Protein AF-A0A958YC29-F1 (afdb_monomer)

Foldseek 3Di:
DVVVVVVVVVVVVVVVVVVVVVVVPDDDDDFDDDPDFAAEEEAEEDAQLLPQQVQALVLVQLAPDDLVRYAYEYEYADHPDCNVVVQVVSVVVGPHHYDYHYFDPPDPCRVVSSVVVSVVVDPGPHYHYDYSNDRAHNCRSSSVRRVVVVDVDPDDDDDD

Sequence (160 aa):
MILISLVISIGYAFLILSLIVGFDRVKPFNPEEHEE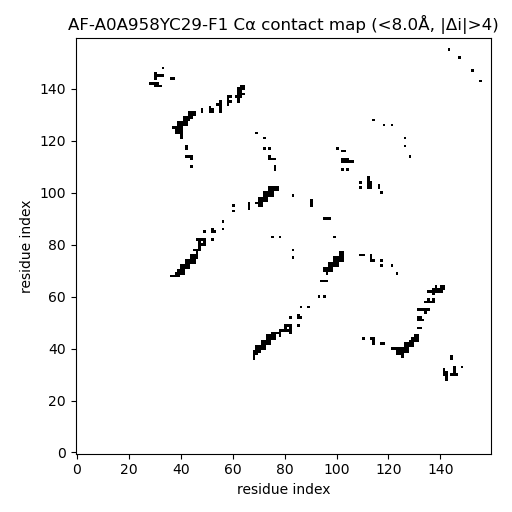PTRFTILIPFRNEAKNLPRLLKSLHSLNYSSAHFEVLLIDDDSEDNSVEIIEEFQKKSTLKLTILKNERRTQSPKKDAITHGVRHAKNNWILTTDADCIVPEKWLLCYNSFIQAHEANVICGAV

Secondary structure (DSSP, 8-state):
-HHHHHHHHHHHHHHHHHHHHHHHTPPPP-PPP-SSPPPEEEEEEESS-TTTHHHHHHHHHT-SS-GGGEEEEEEES---STHHHHHHHHHTT--S-EEEEE----SS-HHHHHHHHHHHH--SSEEEE--TT----TTHHHHHHHHHHHS--S------

Nearest PDB structures (foldseek):
  5tzi-assembly1_C  TM=8.956E-01  e=9.598E-09  Staphylococcus aureus
  5tzk-assembly1_C  TM=8.984E-01  e=1.663E-07  Staphylococcus aureus
  5tz8-assembly1_B  TM=8.490E-01  e=8.696E-08  Staphylococcus aureus
  6p61-assembly3_C  TM=8.888E-01  e=2.618E-07  Leptospira borgpetersenii serovar Hardjo-bovis str. JB197
  6yv9-assembly1_A  TM=7.562E-01  e=2.155E-07  Pyrobaculum calidifontis JCM 11548

Solvent-acc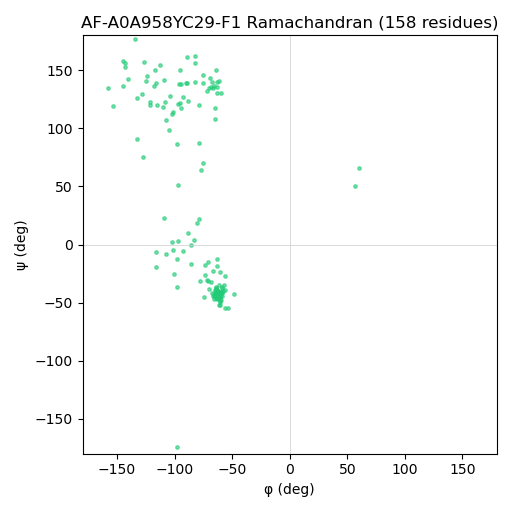essible surface area (backbone atoms only — not comparable to full-atom values): 9336 Å² total; per-residue (Å²): 110,68,67,60,53,50,53,53,51,53,53,50,52,51,50,53,50,50,49,52,59,50,57,77,63,60,76,84,84,79,61,58,90,65,96,79,75,67,46,35,21,37,36,28,46,38,60,62,38,55,85,33,39,65,56,24,57,50,24,64,70,54,33,64,57,67,54,91,39,40,38,36,41,37,23,36,61,79,53,87,56,62,35,64,58,53,53,54,58,47,46,78,78,44,84,57,50,72,43,83,39,78,44,61,78,80,62,100,44,58,66,60,29,20,49,55,53,43,60,75,69,46,90,39,91,42,72,45,78,54,61,43,80,45,72,57,58,41,55,49,66,36,42,52,39,30,51,52,75,76,38,99,66,93,77,85,82,77,93,128

Structure (mmCIF, N/CA/C/O backbone):
data_AF-A0A958YC29-F1
#
_entry.id   AF-A0A958YC29-F1
#
loop_
_atom_site.group_PDB
_atom_site.id
_atom_site.type_symbol
_atom_site.label_atom_id
_atom_site.label_alt_id
_atom_site.label_comp_id
_atom_site.label_asym_id
_atom_site.label_entity_id
_atom_site.label_seq_id
_atom_site.pdbx_PDB_ins_code
_atom_site.Cartn_x
_atom_site.Cartn_y
_atom_site.Cartn_z
_atom_site.occupancy
_atom_site.B_iso_or_equiv
_atom_site.auth_seq_id
_atom_site.auth_comp_id
_atom_site.auth_asym_id
_atom_site.auth_atom_id
_atom_site.pdbx_PDB_model_num
ATOM 1 N N . MET A 1 1 ? 43.558 -13.633 -12.330 1.00 81.12 1 MET A N 1
ATOM 2 C CA . MET A 1 1 ? 42.563 -13.081 -11.378 1.00 81.12 1 MET A CA 1
ATOM 3 C C . MET A 1 1 ? 42.091 -11.683 -11.780 1.00 81.12 1 MET A C 1
ATOM 5 O O . MET A 1 1 ? 40.891 -11.513 -11.929 1.00 81.12 1 MET A O 1
ATOM 9 N N . ILE A 1 2 ? 42.988 -10.720 -12.050 1.00 95.31 2 ILE A N 1
ATOM 10 C CA . ILE A 1 2 ? 42.612 -9.345 -12.459 1.00 95.31 2 ILE A CA 1
ATOM 11 C C . ILE A 1 2 ? 41.790 -9.313 -13.760 1.00 95.31 2 ILE A C 1
ATOM 13 O O . ILE A 1 2 ? 40.726 -8.707 -13.787 1.00 95.31 2 ILE A O 1
ATOM 17 N N . LEU A 1 3 ? 42.225 -10.020 -14.811 1.00 95.81 3 LEU A N 1
ATOM 18 C CA . LEU A 1 3 ? 41.512 -10.044 -16.098 1.00 95.81 3 LEU A CA 1
ATOM 19 C C . LEU A 1 3 ? 40.083 -10.600 -15.980 1.00 95.81 3 LEU A C 1
ATOM 21 O O . LEU A 1 3 ? 39.152 -10.031 -16.534 1.00 95.81 3 LEU A O 1
ATOM 25 N N . ILE A 1 4 ? 39.904 -11.682 -15.215 1.00 97.19 4 ILE A N 1
ATOM 26 C CA . ILE A 1 4 ? 38.586 -12.295 -14.983 1.00 97.19 4 ILE A CA 1
ATOM 27 C C . ILE A 1 4 ? 37.666 -11.309 -14.249 1.00 97.19 4 ILE A C 1
ATOM 29 O O . ILE A 1 4 ? 36.529 -11.109 -14.663 1.00 97.19 4 ILE A O 1
ATOM 33 N N . SER A 1 5 ? 38.177 -10.646 -13.206 1.00 95.69 5 SER A N 1
ATOM 34 C CA . SER A 1 5 ? 37.431 -9.617 -12.470 1.00 95.69 5 SER A CA 1
ATOM 35 C C . SER A 1 5 ? 37.022 -8.443 -13.370 1.00 95.69 5 SER A C 1
ATOM 37 O O . SER A 1 5 ? 35.885 -7.975 -13.306 1.00 95.69 5 SER A O 1
ATOM 39 N N . LEU A 1 6 ? 37.913 -8.010 -14.269 1.00 97.94 6 LEU A N 1
ATOM 40 C CA . LEU A 1 6 ? 37.642 -6.928 -15.214 1.00 97.94 6 LEU A CA 1
ATOM 41 C C . LEU A 1 6 ? 36.527 -7.302 -16.202 1.00 97.94 6 LEU A C 1
ATOM 43 O O . LEU A 1 6 ? 35.612 -6.513 -16.419 1.00 97.94 6 LEU A O 1
ATOM 47 N N . VAL A 1 7 ? 36.560 -8.520 -16.748 1.00 98.19 7 VAL A N 1
ATOM 48 C CA . VAL A 1 7 ? 35.521 -9.018 -17.665 1.00 98.19 7 VAL A CA 1
ATOM 49 C C . VAL A 1 7 ? 34.160 -9.091 -16.969 1.00 98.19 7 VAL A C 1
ATOM 51 O O . VAL A 1 7 ? 33.174 -8.604 -17.520 1.00 98.19 7 VAL A O 1
ATOM 54 N N . ILE A 1 8 ? 34.104 -9.630 -15.744 1.00 98.25 8 ILE A N 1
ATOM 55 C CA . ILE A 1 8 ? 32.865 -9.678 -14.949 1.00 98.25 8 ILE A CA 1
ATOM 56 C C . ILE A 1 8 ? 32.340 -8.261 -14.686 1.00 98.25 8 ILE A C 1
ATOM 58 O O . ILE A 1 8 ? 31.153 -8.002 -14.874 1.00 98.25 8 ILE A O 1
ATOM 62 N N . SER A 1 9 ? 33.218 -7.330 -14.308 1.00 98.06 9 SER A N 1
ATOM 63 C CA . SER A 1 9 ? 32.836 -5.945 -14.006 1.00 98.06 9 SER A CA 1
ATOM 64 C C . SER A 1 9 ? 32.287 -5.214 -15.234 1.00 98.06 9 SER A C 1
ATOM 66 O O . SER A 1 9 ? 31.276 -4.525 -15.132 1.00 98.06 9 SER A O 1
ATOM 68 N N . ILE A 1 10 ? 32.906 -5.395 -16.406 1.00 98.25 10 ILE A N 1
ATOM 69 C CA . ILE A 1 10 ? 32.427 -4.809 -17.668 1.00 98.25 10 ILE A CA 1
ATOM 70 C C . ILE A 1 10 ? 31.070 -5.403 -18.058 1.00 98.25 10 ILE A C 1
ATOM 72 O O . ILE A 1 10 ? 30.159 -4.658 -18.415 1.00 98.25 10 ILE A O 1
ATOM 76 N N . GLY A 1 11 ? 30.910 -6.726 -17.953 1.00 98.38 11 GLY A N 1
ATOM 77 C CA . GLY A 1 11 ? 29.636 -7.393 -18.227 1.00 98.38 11 GLY A CA 1
ATOM 78 C C . GLY A 1 11 ? 28.515 -6.905 -17.306 1.00 98.38 11 GLY A C 1
ATOM 79 O O . GLY A 1 11 ? 27.416 -6.611 -17.773 1.00 98.38 11 GLY A O 1
ATOM 80 N N . TYR A 1 12 ? 28.808 -6.740 -16.014 1.00 98.19 12 TYR A N 1
ATOM 81 C CA . TYR A 1 12 ? 27.863 -6.188 -15.047 1.00 98.19 12 TYR A CA 1
ATOM 82 C C . TYR A 1 12 ? 27.501 -4.732 -15.365 1.00 98.19 12 TYR A C 1
ATOM 84 O O . TYR A 1 12 ? 26.322 -4.392 -15.402 1.00 98.19 12 TYR A O 1
ATOM 92 N N . ALA A 1 13 ? 28.484 -3.882 -15.676 1.00 98.19 13 ALA A N 1
ATOM 93 C CA . ALA A 1 13 ? 28.230 -2.494 -16.062 1.00 98.19 13 ALA A CA 1
ATOM 94 C C . ALA A 1 13 ? 27.354 -2.396 -17.322 1.00 98.19 13 ALA A C 1
ATOM 96 O O . ALA A 1 13 ? 26.424 -1.591 -17.368 1.00 98.19 13 ALA A O 1
ATOM 97 N N . PHE A 1 14 ? 27.600 -3.253 -18.317 1.00 98.31 14 PHE A N 1
ATOM 98 C CA . PHE A 1 14 ? 26.777 -3.328 -19.522 1.00 98.31 14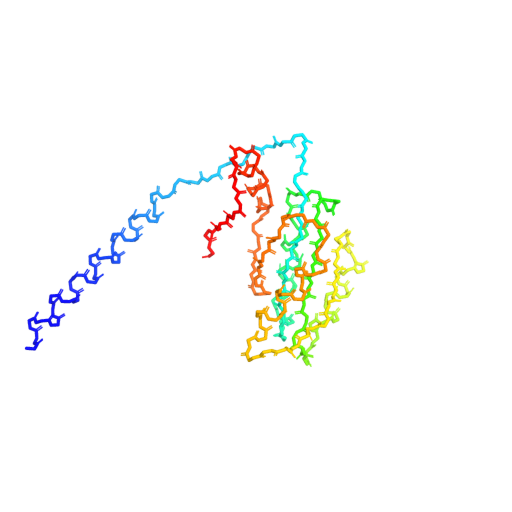 PHE A CA 1
ATOM 99 C C . PHE A 1 14 ? 25.338 -3.771 -19.219 1.00 98.31 14 PHE A C 1
ATOM 101 O O . PHE A 1 14 ? 24.394 -3.189 -19.758 1.00 98.31 14 PHE A O 1
ATOM 108 N N . LEU A 1 15 ? 25.151 -4.759 -18.336 1.00 98.00 15 LEU A N 1
ATOM 109 C CA . LEU A 1 15 ? 23.826 -5.191 -17.886 1.00 98.00 15 LEU A CA 1
ATOM 110 C C . LEU A 1 15 ? 23.077 -4.045 -17.195 1.00 98.00 15 LEU A C 1
ATOM 112 O O . LEU A 1 15 ? 21.939 -3.765 -17.558 1.00 98.00 15 LEU A O 1
ATOM 116 N N . ILE A 1 16 ? 23.719 -3.348 -16.253 1.00 97.69 16 ILE A N 1
ATOM 117 C CA . ILE A 1 16 ? 23.114 -2.208 -15.550 1.00 97.69 16 ILE A CA 1
ATOM 118 C C . ILE A 1 16 ? 22.741 -1.094 -16.532 1.00 97.69 16 ILE A C 1
ATOM 120 O O . ILE A 1 16 ? 21.620 -0.596 -16.480 1.00 97.69 16 ILE A O 1
ATOM 124 N N . LEU A 1 17 ? 23.621 -0.750 -17.478 1.00 97.50 17 LEU A N 1
ATOM 125 C CA . LEU A 1 17 ? 23.315 0.251 -18.503 1.00 97.50 17 LEU A CA 1
ATOM 126 C C . LEU A 1 17 ? 22.124 -0.174 -19.373 1.00 97.50 17 LEU A C 1
ATOM 128 O O . LEU A 1 17 ? 21.258 0.642 -19.679 1.00 97.50 17 LEU A O 1
ATOM 132 N N . SER A 1 18 ? 22.052 -1.455 -19.735 1.00 96.62 18 SER A N 1
ATOM 133 C CA . SER A 1 18 ? 20.936 -2.004 -20.510 1.00 96.62 18 SER A CA 1
ATOM 134 C C . SER A 1 18 ? 19.616 -1.932 -19.740 1.00 96.62 18 SER A C 1
ATOM 136 O O . SER A 1 18 ? 18.590 -1.602 -20.330 1.00 96.62 18 SER A O 1
ATOM 138 N N . LEU A 1 19 ? 19.636 -2.191 -18.427 1.00 95.50 19 LEU A N 1
ATOM 139 C CA . LEU A 1 19 ? 18.461 -2.071 -17.560 1.00 95.50 19 LEU A CA 1
ATOM 140 C C . LEU A 1 19 ? 18.006 -0.615 -17.408 1.00 95.50 19 LEU A C 1
ATOM 142 O O . LEU A 1 19 ? 16.810 -0.359 -17.508 1.00 95.50 19 LEU A O 1
ATOM 146 N N . ILE A 1 20 ? 18.935 0.334 -17.246 1.00 94.88 20 ILE A N 1
ATOM 147 C CA . ILE A 1 20 ? 18.624 1.774 -17.177 1.00 94.88 20 ILE A CA 1
ATOM 148 C C . ILE A 1 20 ? 17.962 2.235 -18.479 1.00 94.88 20 ILE A C 1
ATOM 150 O O . ILE A 1 20 ? 16.854 2.762 -18.462 1.00 94.88 20 ILE A O 1
ATOM 154 N N . VAL A 1 21 ? 18.589 1.948 -19.625 1.00 95.81 21 VAL A N 1
ATOM 155 C CA . VAL A 1 21 ? 18.035 2.304 -20.942 1.00 95.81 21 VAL A CA 1
ATOM 156 C C . VAL A 1 21 ? 16.692 1.609 -21.190 1.00 95.81 21 VAL A C 1
ATOM 158 O O . VAL A 1 21 ? 15.813 2.178 -21.834 1.00 95.81 21 VAL A O 1
ATOM 161 N N . GLY A 1 22 ? 16.525 0.377 -20.706 1.00 93.50 22 GLY A N 1
ATOM 162 C CA . GLY A 1 22 ? 15.260 -0.349 -20.773 1.00 93.50 22 GLY A CA 1
ATOM 163 C C . GLY A 1 22 ? 14.156 0.328 -19.962 1.00 93.50 22 GLY A C 1
ATOM 164 O O . GLY A 1 22 ? 13.053 0.498 -20.477 1.00 93.50 22 GLY A O 1
ATOM 165 N N . PHE A 1 23 ? 14.465 0.756 -18.737 1.00 90.50 23 PHE A N 1
ATOM 166 C CA . PHE A 1 23 ? 13.530 1.444 -17.849 1.00 90.50 23 PHE A CA 1
ATOM 167 C C . PHE A 1 23 ? 13.088 2.795 -18.423 1.00 90.50 23 PHE A C 1
ATOM 169 O O . PHE A 1 23 ? 11.891 3.061 -18.504 1.00 90.50 23 PHE A O 1
ATOM 176 N N . ASP A 1 24 ? 14.025 3.588 -18.947 1.00 90.19 24 ASP A N 1
ATOM 177 C CA . ASP A 1 24 ? 13.735 4.893 -19.564 1.00 90.19 24 ASP A CA 1
ATOM 178 C C . ASP A 1 24 ? 12.848 4.791 -20.819 1.00 90.19 24 ASP A C 1
ATOM 180 O O . ASP A 1 24 ? 12.243 5.770 -21.256 1.00 90.19 24 ASP A O 1
ATOM 184 N N . ARG A 1 25 ? 12.763 3.602 -21.427 1.00 92.38 25 ARG A N 1
ATOM 185 C CA . ARG A 1 25 ? 11.924 3.331 -22.604 1.00 92.38 25 ARG A CA 1
ATOM 186 C C . ARG A 1 25 ? 10.531 2.812 -22.259 1.00 92.38 25 ARG A C 1
ATOM 188 O O . ARG A 1 25 ? 9.722 2.641 -23.177 1.00 92.38 25 ARG A O 1
ATOM 195 N N . VAL A 1 26 ? 10.235 2.542 -20.986 1.00 89.06 26 VAL A N 1
ATOM 196 C CA . VAL A 1 26 ? 8.900 2.108 -20.563 1.00 89.06 26 VAL A CA 1
ATOM 197 C C . VAL A 1 26 ? 7.923 3.252 -20.812 1.00 89.06 26 VAL A C 1
ATOM 199 O O . VAL A 1 26 ? 8.048 4.343 -20.261 1.00 89.06 26 VAL A O 1
ATOM 202 N N . LYS A 1 27 ? 6.944 3.011 -21.686 1.00 87.12 27 LYS A N 1
ATOM 203 C CA . LYS A 1 27 ? 5.932 4.017 -22.003 1.00 87.12 27 LYS A CA 1
ATOM 204 C C . LYS A 1 27 ? 5.011 4.207 -20.795 1.00 87.12 27 LYS A C 1
ATOM 206 O O . LYS A 1 27 ? 4.556 3.206 -20.239 1.00 87.12 27 LYS A O 1
ATOM 211 N N . PRO A 1 28 ? 4.694 5.456 -20.413 1.00 84.94 28 PRO A N 1
ATOM 212 C CA . PRO A 1 28 ? 3.713 5.699 -19.371 1.00 84.94 28 PRO A CA 1
ATOM 213 C C . PRO A 1 28 ? 2.349 5.170 -19.815 1.00 84.94 28 PRO A C 1
ATOM 215 O O . PRO A 1 28 ? 1.956 5.313 -20.976 1.00 84.94 28 PRO A O 1
ATOM 218 N N . PHE A 1 29 ? 1.630 4.563 -18.878 1.00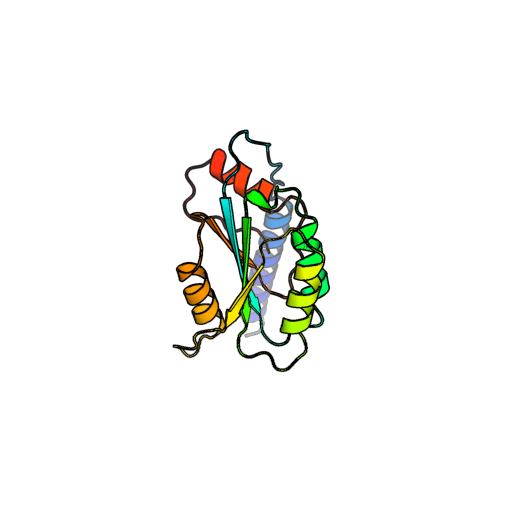 87.56 29 PHE A N 1
ATOM 219 C CA . PHE A 1 29 ? 0.250 4.153 -19.082 1.00 87.56 29 PHE A CA 1
ATOM 220 C C . PHE A 1 29 ? -0.679 5.307 -18.698 1.00 87.56 29 PHE A C 1
ATOM 222 O O . PHE A 1 29 ? -0.615 5.808 -17.574 1.00 87.56 29 PHE A O 1
ATOM 229 N N . ASN A 1 30 ? -1.533 5.726 -19.630 1.00 87.69 30 ASN A N 1
ATOM 230 C CA . ASN A 1 30 ? -2.559 6.730 -19.377 1.00 87.69 30 ASN A CA 1
ATOM 231 C C . ASN A 1 30 ? -3.895 6.012 -19.193 1.00 87.69 30 ASN A C 1
ATOM 233 O O . ASN A 1 30 ? -4.364 5.406 -20.154 1.00 87.69 30 ASN A O 1
ATOM 237 N N . PRO A 1 31 ? -4.492 6.050 -17.993 1.00 89.31 31 PRO A N 1
ATOM 238 C CA . PRO A 1 31 ? -5.738 5.347 -17.764 1.00 89.31 31 PRO A CA 1
ATOM 239 C C . PRO A 1 31 ? -6.922 6.064 -18.404 1.00 89.31 31 PRO A C 1
ATOM 241 O O . PRO A 1 31 ? -6.988 7.297 -18.407 1.00 89.31 31 PRO A O 1
ATOM 244 N N . GLU A 1 32 ? -7.877 5.268 -18.866 1.00 87.19 32 GLU A N 1
ATOM 245 C CA . GLU A 1 32 ? -9.199 5.715 -19.291 1.00 87.19 32 GLU A CA 1
ATOM 246 C C . GLU A 1 32 ? -10.208 5.559 -18.143 1.00 87.19 32 GLU A C 1
ATOM 248 O O . GLU A 1 32 ? -10.066 4.704 -17.262 1.00 87.19 32 GLU A O 1
ATOM 253 N N . GLU A 1 33 ? -11.223 6.420 -18.124 1.00 80.44 33 GLU A N 1
ATOM 254 C CA . GLU A 1 33 ? -12.350 6.281 -17.203 1.00 80.44 33 GLU A CA 1
ATOM 255 C C . GLU A 1 33 ? -13.354 5.270 -17.768 1.00 80.44 33 GLU A C 1
ATOM 257 O O . GLU A 1 33 ? -13.625 5.252 -18.966 1.00 80.44 33 GLU A O 1
ATOM 262 N N . HIS A 1 34 ? -13.909 4.428 -16.897 1.00 83.69 34 HIS A N 1
ATOM 263 C CA . HIS A 1 34 ? -14.875 3.393 -17.264 1.00 83.69 34 HIS A CA 1
ATOM 264 C C . HIS A 1 34 ? -16.164 3.573 -16.454 1.00 83.69 34 HIS A C 1
ATOM 266 O O . HIS A 1 34 ? -16.101 3.959 -15.286 1.00 83.69 34 HIS A O 1
ATOM 272 N N . GLU A 1 35 ? -17.317 3.272 -17.063 1.00 77.69 35 GLU A N 1
ATOM 273 C CA . GLU A 1 35 ? -18.640 3.444 -16.436 1.00 77.69 35 GLU A CA 1
ATOM 274 C C . GLU A 1 35 ? -18.840 2.543 -15.208 1.00 77.69 35 GLU A C 1
ATOM 276 O O . GLU A 1 35 ? -19.425 2.979 -14.216 1.00 77.69 35 GLU A O 1
ATOM 281 N N . GLU A 1 36 ? -18.315 1.313 -15.247 1.00 87.50 36 GLU A N 1
ATOM 282 C CA . GLU A 1 36 ? -18.362 0.373 -14.124 1.00 87.50 36 GLU A CA 1
ATOM 283 C C . GLU A 1 36 ? -16.994 0.270 -13.426 1.00 87.50 36 GLU A C 1
ATOM 285 O O . GLU A 1 36 ? -16.098 -0.441 -13.892 1.00 87.50 36 GLU A O 1
ATOM 290 N N . PRO A 1 37 ? -16.795 0.977 -12.299 1.00 91.25 37 PRO A N 1
ATOM 291 C CA . PRO A 1 37 ? -15.527 0.963 -11.587 1.00 91.25 37 PRO A CA 1
ATOM 292 C C . PRO A 1 37 ? -15.290 -0.372 -10.874 1.00 91.25 37 PRO A C 1
ATOM 294 O O . PRO A 1 37 ? -16.116 -0.865 -10.100 1.00 91.25 37 PRO A O 1
ATOM 297 N N . THR A 1 38 ? -14.089 -0.911 -11.057 1.00 95.44 38 THR A N 1
ATOM 298 C CA . THR A 1 38 ? -13.593 -2.084 -10.332 1.00 95.44 38 THR A CA 1
ATOM 299 C C . THR A 1 38 ? -13.536 -1.803 -8.830 1.00 95.44 38 THR A C 1
ATOM 301 O O . THR A 1 38 ? -13.150 -0.716 -8.393 1.00 95.44 38 THR A O 1
ATOM 304 N N . ARG A 1 39 ? -13.899 -2.787 -8.005 1.00 97.00 39 ARG A N 1
ATOM 305 C CA . ARG A 1 39 ? -13.806 -2.656 -6.547 1.00 97.00 39 ARG A CA 1
ATOM 306 C C . ARG A 1 39 ? -12.511 -3.255 -6.011 1.00 97.00 39 ARG A C 1
ATOM 308 O O . ARG A 1 39 ? -12.1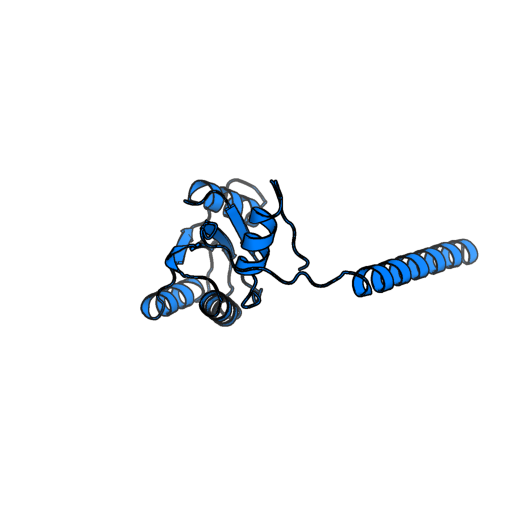40 -4.354 -6.419 1.00 97.00 39 ARG A O 1
ATOM 315 N N . PHE A 1 40 ? -11.875 -2.568 -5.063 1.00 98.00 40 PHE A N 1
ATOM 316 C CA . PHE A 1 40 ? -10.558 -2.938 -4.536 1.00 98.00 40 PHE A CA 1
ATOM 317 C C . PHE A 1 40 ? -10.545 -3.100 -3.014 1.00 98.00 40 PHE A C 1
ATOM 319 O O . PHE A 1 40 ? -11.119 -2.293 -2.284 1.00 98.00 40 PHE A O 1
ATOM 326 N N . THR A 1 41 ? -9.823 -4.099 -2.516 1.00 98.69 41 THR A N 1
ATOM 327 C CA . THR A 1 41 ? -9.407 -4.164 -1.110 1.00 98.69 41 THR A CA 1
ATOM 328 C C . THR A 1 41 ? -7.899 -3.939 -1.038 1.00 98.69 41 THR A C 1
ATOM 330 O O . THR A 1 41 ? -7.122 -4.707 -1.601 1.00 98.69 41 THR A O 1
ATOM 333 N N . ILE A 1 42 ? -7.481 -2.871 -0.361 1.00 98.56 42 ILE A N 1
ATOM 334 C CA . ILE A 1 42 ? -6.072 -2.498 -0.201 1.00 98.56 42 ILE A CA 1
ATOM 335 C C . ILE A 1 42 ? -5.579 -3.055 1.135 1.00 98.56 42 ILE A C 1
ATOM 337 O O . ILE A 1 42 ? -6.148 -2.738 2.176 1.00 98.56 42 ILE A O 1
ATOM 341 N N . LEU A 1 43 ? -4.538 -3.880 1.114 1.00 98.69 43 LEU A N 1
ATOM 342 C CA . LEU A 1 43 ? -3.921 -4.480 2.292 1.00 98.69 43 LEU A CA 1
ATOM 343 C C . LEU A 1 43 ? -2.609 -3.772 2.614 1.00 98.69 43 LEU A C 1
ATOM 345 O O . LEU A 1 43 ? -1.731 -3.664 1.755 1.00 98.69 43 LEU A O 1
ATOM 349 N N . ILE A 1 44 ? -2.475 -3.336 3.864 1.00 98.62 44 ILE A N 1
ATOM 350 C CA . ILE A 1 44 ? -1.317 -2.581 4.344 1.00 98.62 44 ILE A CA 1
ATOM 351 C C . ILE A 1 44 ? -0.851 -3.192 5.670 1.00 98.62 44 ILE A C 1
ATOM 353 O O . ILE A 1 44 ? -1.358 -2.826 6.731 1.00 98.62 44 ILE A O 1
ATOM 357 N N . PRO A 1 45 ? 0.080 -4.159 5.644 1.00 98.38 45 PRO A N 1
ATOM 358 C CA . PRO A 1 45 ? 0.774 -4.596 6.848 1.00 98.38 45 PRO A CA 1
ATOM 359 C C . PRO A 1 45 ? 1.605 -3.444 7.420 1.00 98.38 45 PRO A C 1
ATOM 361 O O . PRO A 1 45 ? 2.315 -2.776 6.667 1.00 98.38 45 PRO A O 1
ATOM 364 N N . PHE A 1 46 ? 1.563 -3.233 8.732 1.00 98.50 46 PHE A N 1
ATOM 365 C CA . PHE A 1 46 ? 2.363 -2.199 9.386 1.00 98.50 46 PHE A CA 1
ATOM 366 C C . PHE A 1 46 ? 2.871 -2.649 10.757 1.00 98.50 46 PHE A C 1
ATOM 368 O O . PHE A 1 46 ? 2.259 -3.488 11.418 1.00 98.50 46 PHE A O 1
ATOM 375 N N . ARG A 1 47 ? 4.011 -2.086 11.171 1.00 98.19 47 ARG A N 1
ATOM 376 C CA . ARG A 1 47 ? 4.540 -2.198 12.531 1.00 98.19 47 ARG A CA 1
ATOM 377 C C . ARG A 1 47 ? 5.405 -0.989 12.850 1.00 98.19 47 ARG A C 1
ATOM 379 O O . ARG A 1 47 ? 6.441 -0.819 12.219 1.00 98.19 47 ARG A O 1
ATOM 386 N N . ASN A 1 48 ? 5.036 -0.217 13.864 1.00 98.38 48 ASN A N 1
ATOM 387 C CA . ASN A 1 48 ? 5.791 0.966 14.291 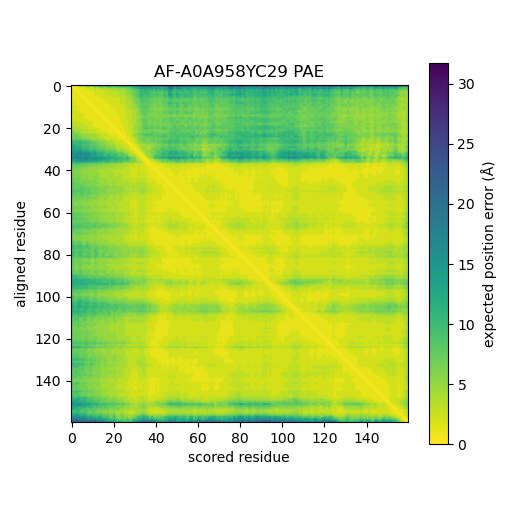1.00 98.38 48 ASN A CA 1
ATOM 388 C C . ASN A 1 48 ? 6.008 2.009 13.174 1.00 98.38 48 ASN A C 1
ATOM 390 O O . ASN A 1 48 ? 7.128 2.451 12.908 1.00 98.38 48 ASN A O 1
ATOM 394 N N . GLU A 1 49 ? 4.923 2.382 12.499 1.00 98.31 49 GLU A N 1
ATOM 395 C CA . GLU A 1 49 ? 4.915 3.237 11.309 1.00 98.31 49 GLU A CA 1
ATOM 396 C C . GLU A 1 49 ? 4.327 4.631 11.574 1.00 98.31 49 GLU A C 1
ATOM 398 O O . GLU A 1 49 ? 3.910 5.332 10.646 1.00 98.31 49 GLU A O 1
ATOM 403 N N . ALA A 1 50 ? 4.331 5.095 12.830 1.00 98.38 50 ALA A N 1
ATOM 404 C CA . ALA A 1 50 ? 3.716 6.365 13.225 1.00 98.38 50 ALA A CA 1
ATOM 405 C C . ALA A 1 50 ? 4.242 7.579 12.433 1.00 98.38 50 ALA A C 1
ATOM 407 O O . ALA A 1 50 ? 3.537 8.570 12.244 1.00 98.38 50 ALA A O 1
ATOM 408 N N . LYS A 1 51 ? 5.481 7.515 11.929 1.00 98.38 51 LYS A N 1
ATOM 409 C CA . LYS A 1 51 ? 6.078 8.586 11.111 1.00 98.38 51 LYS A CA 1
ATOM 410 C C . LYS A 1 51 ? 5.582 8.593 9.665 1.00 98.38 51 LYS A C 1
ATOM 412 O O . LYS A 1 51 ? 5.513 9.664 9.059 1.00 98.38 51 LYS A O 1
ATOM 417 N N . ASN A 1 52 ? 5.262 7.427 9.115 1.00 98.44 52 ASN A N 1
ATOM 418 C CA . ASN A 1 52 ? 4.945 7.260 7.701 1.00 98.44 52 ASN A CA 1
ATOM 419 C C . ASN A 1 52 ? 3.438 7.236 7.434 1.00 98.44 52 ASN A C 1
ATOM 421 O O . ASN A 1 52 ? 2.979 7.849 6.464 1.00 98.44 52 ASN A O 1
ATOM 425 N N . LEU A 1 53 ? 2.659 6.641 8.344 1.00 98.44 53 LEU A N 1
ATOM 426 C CA . LEU A 1 53 ? 1.203 6.528 8.246 1.00 98.44 53 LEU A CA 1
ATOM 427 C C . LEU A 1 53 ? 0.497 7.850 7.904 1.00 98.44 53 LEU A C 1
ATOM 429 O O . LEU A 1 53 ? -0.354 7.829 7.016 1.00 98.44 53 LEU A O 1
ATOM 433 N N . PRO A 1 54 ? 0.847 9.023 8.477 1.00 98.38 54 PRO A N 1
ATOM 434 C CA . PRO A 1 54 ? 0.195 10.277 8.096 1.00 98.38 54 PRO A CA 1
ATOM 435 C C . PRO A 1 54 ? 0.323 10.613 6.602 1.00 98.38 54 PRO A C 1
ATOM 437 O O . PRO A 1 54 ? -0.612 11.150 6.005 1.00 98.38 54 PRO A O 1
ATOM 440 N N . ARG A 1 55 ? 1.468 10.298 5.979 1.00 98.44 55 ARG A N 1
ATOM 441 C CA . ARG A 1 55 ? 1.704 10.549 4.548 1.00 98.44 55 ARG A CA 1
ATOM 442 C C . ARG A 1 55 ? 0.946 9.547 3.688 1.00 98.44 55 ARG A C 1
ATOM 444 O O . ARG A 1 55 ? 0.275 9.961 2.743 1.00 98.44 55 ARG A O 1
ATOM 451 N N . LEU A 1 56 ? 0.998 8.268 4.054 1.00 98.56 56 LEU A N 1
ATOM 452 C CA . LEU A 1 56 ? 0.273 7.211 3.358 1.00 98.56 56 LEU A CA 1
ATOM 453 C C . LEU A 1 56 ? -1.241 7.446 3.407 1.00 98.56 56 LEU A C 1
ATOM 455 O O . LEU A 1 56 ? -1.880 7.510 2.360 1.00 98.56 56 LEU A O 1
ATOM 459 N N . LEU A 1 57 ? -1.811 7.665 4.595 1.00 98.50 57 LEU A N 1
ATOM 460 C CA . LEU A 1 57 ? -3.245 7.915 4.786 1.00 98.50 57 LEU A CA 1
ATOM 461 C C . LEU A 1 57 ? -3.718 9.143 4.003 1.00 98.50 57 LEU A C 1
ATOM 463 O O . LEU A 1 57 ? -4.770 9.102 3.361 1.00 98.50 57 LEU A O 1
ATOM 467 N N . LYS A 1 58 ? -2.915 10.216 3.984 1.00 98.00 58 LYS A N 1
ATOM 468 C CA . LYS A 1 58 ? -3.191 11.387 3.145 1.00 98.00 58 LYS A CA 1
ATOM 469 C C . LYS A 1 58 ? -3.208 11.017 1.660 1.00 98.00 58 LYS A C 1
ATOM 471 O O . LYS A 1 58 ? -4.143 11.403 0.970 1.00 98.00 58 LYS A O 1
ATOM 476 N N . SER A 1 59 ? -2.227 10.253 1.179 1.00 98.19 59 SER A N 1
ATOM 477 C CA . SER A 1 59 ? -2.170 9.835 -0.230 1.00 98.19 59 SER A CA 1
ATOM 478 C C . SER A 1 59 ? -3.339 8.931 -0.637 1.00 98.19 59 SER A C 1
ATOM 480 O O . SER A 1 59 ? -3.916 9.133 -1.700 1.00 98.19 59 SER A O 1
ATOM 482 N N . LEU A 1 60 ? -3.774 8.023 0.245 1.00 98.06 60 LEU A N 1
ATOM 483 C CA . LEU A 1 60 ? -4.958 7.183 0.037 1.00 98.06 60 LEU A CA 1
ATOM 484 C C . LEU A 1 60 ? -6.244 8.015 -0.041 1.00 98.06 60 LEU A C 1
ATOM 486 O O . LEU A 1 60 ? -7.140 7.707 -0.821 1.00 98.06 60 LEU A O 1
ATOM 490 N N . HIS A 1 61 ? -6.351 9.076 0.759 1.00 97.31 61 HIS A N 1
ATOM 491 C CA . HIS A 1 61 ? -7.503 9.979 0.721 1.00 97.31 61 HIS A CA 1
ATOM 492 C C . HIS A 1 61 ? -7.508 10.887 -0.510 1.00 97.31 61 HIS A C 1
ATOM 494 O O . HIS A 1 61 ? -8.574 11.285 -0.968 1.00 97.31 61 HIS A O 1
ATOM 500 N N . SER A 1 62 ? -6.332 11.172 -1.066 1.00 97.00 62 SER A N 1
ATOM 501 C CA . SER A 1 62 ? -6.152 11.930 -2.306 1.00 97.00 62 SER A CA 1
ATOM 502 C C . SER A 1 62 ? -6.306 11.091 -3.580 1.00 97.00 62 SER A C 1
ATOM 504 O O . SER A 1 62 ? -6.102 11.617 -4.671 1.00 97.00 62 SER A 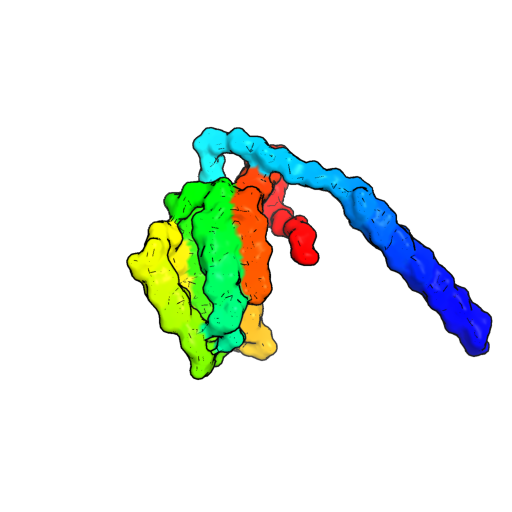O 1
ATOM 506 N N . LEU A 1 63 ? -6.654 9.804 -3.481 1.00 96.69 63 LEU A N 1
ATOM 507 C CA . LEU A 1 63 ? -6.901 8.980 -4.661 1.00 96.69 63 LEU A CA 1
ATOM 508 C C . LEU A 1 63 ? -8.045 9.563 -5.498 1.00 96.69 63 LEU A C 1
ATOM 510 O O . LEU A 1 63 ? -9.142 9.808 -4.997 1.00 96.69 63 LEU A O 1
ATOM 514 N N . ASN A 1 64 ? -7.808 9.705 -6.802 1.00 95.19 64 ASN A N 1
ATOM 515 C CA . ASN A 1 64 ? -8.836 10.010 -7.790 1.00 95.19 64 ASN A CA 1
ATOM 516 C C . ASN A 1 64 ? -9.649 8.742 -8.095 1.00 95.19 64 ASN A C 1
ATOM 518 O O . ASN A 1 64 ? -9.575 8.155 -9.176 1.00 95.19 64 ASN A O 1
ATOM 522 N N . TYR A 1 65 ? -10.346 8.260 -7.071 1.00 95.81 65 TYR A N 1
ATOM 523 C CA . TYR A 1 65 ? -11.196 7.085 -7.114 1.00 95.81 65 TYR A CA 1
ATOM 524 C C . TYR A 1 65 ? -12.217 7.171 -5.981 1.00 95.81 65 TYR A C 1
ATOM 526 O O . TYR A 1 65 ? -11.869 7.492 -4.846 1.00 95.81 65 TYR A O 1
ATOM 534 N N . SER A 1 66 ? -13.489 6.888 -6.263 1.00 94.75 66 SER A N 1
ATOM 535 C CA . SER A 1 66 ? -14.532 7.011 -5.238 1.00 94.75 66 SER A CA 1
ATOM 536 C C . SER A 1 66 ? -14.292 6.041 -4.076 1.00 94.75 66 SER A C 1
ATOM 538 O O . SER A 1 66 ? -14.139 4.833 -4.275 1.00 94.75 66 SER A O 1
ATOM 540 N N . SER A 1 67 ? -14.341 6.559 -2.845 1.00 94.81 67 SER A N 1
ATOM 541 C CA . SER A 1 67 ? -14.185 5.782 -1.606 1.00 94.81 67 SER A CA 1
ATOM 542 C C . SER A 1 67 ? -15.278 4.727 -1.395 1.00 94.81 67 SER A C 1
ATOM 544 O O . SER A 1 67 ? -15.138 3.837 -0.559 1.00 94.81 67 SER A O 1
ATOM 546 N N . ALA A 1 68 ? -16.363 4.768 -2.176 1.00 95.00 68 ALA A N 1
ATOM 547 C CA . ALA A 1 68 ? -17.375 3.715 -2.197 1.00 95.00 68 ALA A CA 1
ATOM 548 C C . ALA A 1 68 ? -16.912 2.435 -2.923 1.00 95.00 68 ALA A C 1
ATOM 550 O O . ALA A 1 68 ? -17.517 1.373 -2.725 1.00 95.00 68 ALA A O 1
ATOM 551 N N . HIS A 1 69 ? -15.860 2.527 -3.744 1.00 96.38 69 HIS A N 1
ATOM 552 C CA . HIS A 1 69 ? -15.333 1.435 -4.567 1.00 96.38 69 HIS A CA 1
ATOM 553 C C . HIS A 1 69 ? -14.070 0.791 -3.996 1.00 96.38 69 HIS A C 1
ATOM 555 O O . HIS A 1 69 ? -13.550 -0.143 -4.598 1.00 96.38 69 HIS A O 1
ATOM 561 N N . PHE A 1 70 ? -13.586 1.221 -2.833 1.00 97.75 70 PHE A N 1
ATOM 562 C CA . PHE A 1 70 ? -12.500 0.512 -2.172 1.00 97.75 70 PHE A CA 1
ATOM 563 C C . PHE A 1 70 ? -12.617 0.520 -0.652 1.00 97.75 70 PHE A C 1
ATOM 565 O O . PHE A 1 70 ? -13.293 1.354 -0.051 1.00 97.75 70 PHE A O 1
ATOM 572 N N . GLU A 1 71 ? -11.955 -0.446 -0.032 1.00 98.12 71 GLU A N 1
ATOM 573 C CA . GLU A 1 71 ? -11.709 -0.481 1.406 1.00 98.12 71 GLU A CA 1
ATOM 574 C C . GLU A 1 71 ? -10.213 -0.656 1.667 1.00 98.12 71 GLU A C 1
ATOM 576 O O . GLU A 1 71 ? -9.477 -1.161 0.815 1.00 98.12 71 GLU A O 1
ATOM 581 N N . VAL A 1 72 ? -9.770 -0.247 2.853 1.00 98.62 72 VAL A N 1
ATOM 582 C CA . VAL A 1 72 ? -8.378 -0.379 3.282 1.00 98.62 72 VAL A CA 1
ATOM 583 C C . VAL A 1 72 ? -8.338 -1.200 4.560 1.00 98.62 72 VAL A C 1
ATOM 585 O O . VAL A 1 72 ? -8.928 -0.819 5.574 1.00 98.62 72 VAL A O 1
ATOM 588 N N . LEU A 1 73 ? -7.631 -2.322 4.510 1.00 98.81 73 LEU A N 1
ATOM 589 C CA . LEU A 1 73 ? -7.336 -3.159 5.662 1.00 98.81 73 LEU A CA 1
ATOM 590 C C . LEU A 1 73 ? -5.890 -2.891 6.080 1.00 98.81 73 LEU A C 1
ATOM 592 O O . LEU A 1 73 ? -4.954 -3.224 5.351 1.00 98.81 73 LEU A O 1
ATOM 596 N N . LEU A 1 74 ? -5.714 -2.280 7.248 1.00 98.75 74 LEU A N 1
ATOM 597 C CA . LEU A 1 74 ? -4.409 -2.073 7.865 1.00 98.75 74 LEU A CA 1
ATOM 598 C C . LEU A 1 74 ? -4.183 -3.193 8.879 1.00 98.75 74 LEU A C 1
ATOM 600 O O . LEU A 1 74 ? -4.990 -3.369 9.788 1.00 98.75 74 LEU A O 1
ATOM 604 N N . ILE A 1 75 ? -3.123 -3.980 8.706 1.00 98.75 75 ILE A N 1
ATOM 605 C CA . ILE A 1 75 ? -2.858 -5.157 9.537 1.00 98.75 75 ILE A CA 1
ATOM 606 C C . ILE A 1 75 ? -1.678 -4.863 10.463 1.00 98.75 75 ILE A C 1
ATOM 608 O O . ILE A 1 75 ? -0.536 -4.818 10.007 1.00 98.75 75 ILE A O 1
ATOM 612 N N . ASP A 1 76 ? -1.975 -4.668 11.746 1.00 98.50 76 ASP A N 1
ATOM 613 C CA . ASP A 1 76 ? -1.010 -4.333 12.791 1.00 98.50 76 ASP A CA 1
ATOM 614 C C . ASP A 1 76 ? -0.238 -5.570 13.259 1.00 98.50 76 ASP A C 1
ATOM 616 O O . ASP A 1 76 ? -0.824 -6.525 13.778 1.00 98.50 76 ASP A O 1
ATOM 620 N N . ASP A 1 77 ? 1.082 -5.552 13.110 1.00 97.50 77 ASP A N 1
ATOM 621 C CA . ASP A 1 77 ? 1.979 -6.636 13.508 1.00 97.50 77 ASP A CA 1
ATOM 622 C C . ASP A 1 77 ? 2.624 -6.412 14.891 1.00 97.50 77 ASP A C 1
ATOM 624 O O . ASP A 1 77 ? 3.840 -6.549 15.057 1.00 97.50 77 ASP A O 1
ATOM 628 N N . ASP A 1 78 ? 1.792 -6.112 15.891 1.00 96.25 78 ASP A N 1
ATOM 629 C CA . ASP A 1 78 ? 2.183 -5.738 17.259 1.00 96.25 78 ASP A CA 1
ATOM 630 C C . ASP A 1 78 ? 3.043 -4.457 17.278 1.00 96.25 78 ASP A C 1
ATOM 632 O O . ASP A 1 78 ? 4.241 -4.485 17.602 1.00 96.25 78 ASP A O 1
ATOM 636 N N . SER A 1 79 ? 2.434 -3.333 16.884 1.00 97.69 79 SER A N 1
ATOM 637 C CA . SER A 1 79 ? 3.012 -2.001 17.084 1.00 97.69 79 SER A CA 1
ATOM 638 C C . SER A 1 79 ? 3.031 -1.622 18.569 1.00 97.69 79 SER A C 1
ATOM 640 O O . SER A 1 79 ? 2.124 -1.945 19.332 1.00 97.69 79 SER A O 1
ATOM 642 N N . GLU A 1 80 ? 4.086 -0.922 18.970 1.00 98.12 80 GLU A N 1
ATOM 643 C CA . GLU A 1 80 ? 4.313 -0.399 20.324 1.00 98.12 80 GLU A CA 1
ATOM 644 C C . GLU A 1 80 ? 4.340 1.141 20.345 1.00 98.12 80 GLU A C 1
ATOM 646 O O . GLU A 1 80 ? 4.440 1.750 21.409 1.00 98.12 80 GLU A O 1
ATOM 651 N N . ASP A 1 81 ? 4.289 1.772 19.169 1.00 98.25 81 ASP A N 1
ATOM 652 C CA . ASP A 1 81 ? 4.173 3.218 19.004 1.00 98.25 81 ASP A CA 1
ATOM 653 C C . ASP A 1 81 ? 2.719 3.647 18.740 1.00 98.25 81 ASP A C 1
ATOM 655 O O . ASP A 1 81 ? 1.797 2.835 18.733 1.00 98.25 81 ASP A O 1
ATOM 659 N N . ASN A 1 82 ? 2.524 4.937 18.457 1.00 98.12 82 ASN A N 1
ATOM 660 C CA . ASN A 1 82 ? 1.194 5.520 18.276 1.00 98.12 82 ASN A CA 1
ATOM 661 C C . ASN A 1 82 ? 0.568 5.247 16.885 1.00 98.12 82 ASN A C 1
ATOM 663 O O . ASN A 1 82 ? -0.246 6.040 16.398 1.00 98.12 82 ASN A O 1
ATOM 667 N N . SER A 1 83 ? 1.005 4.206 16.167 1.00 98.50 83 SER A N 1
ATOM 668 C CA . SER A 1 83 ? 0.535 3.913 14.805 1.00 98.50 83 SER A CA 1
ATOM 669 C C . SER A 1 83 ? -0.974 3.697 14.742 1.00 98.50 83 SER A C 1
ATOM 671 O O . SER A 1 83 ? -1.638 4.221 13.845 1.00 98.50 83 SER A O 1
ATOM 673 N N . VAL A 1 84 ? -1.519 2.939 15.695 1.00 98.44 84 VAL A N 1
ATOM 674 C CA . VAL A 1 84 ? -2.947 2.596 15.743 1.00 98.44 84 VAL A CA 1
ATOM 675 C C . VAL A 1 84 ? -3.779 3.851 15.995 1.00 98.44 84 VAL A C 1
ATOM 677 O O . VAL A 1 84 ? -4.717 4.130 15.248 1.00 98.44 84 VAL A O 1
ATOM 680 N N . GLU A 1 85 ? -3.380 4.670 16.966 1.00 98.50 85 GLU A N 1
ATOM 681 C CA . GLU A 1 85 ? -4.040 5.923 17.327 1.00 98.50 85 GLU A CA 1
ATOM 682 C C . GLU A 1 85 ? -4.086 6.891 16.141 1.00 98.50 85 GLU A C 1
ATOM 684 O O . GLU A 1 85 ? -5.120 7.506 15.882 1.00 98.50 85 GLU A O 1
ATOM 689 N N . ILE A 1 86 ? -2.999 6.993 15.367 1.00 98.50 86 ILE A N 1
ATOM 690 C CA . ILE A 1 86 ? -2.945 7.832 14.160 1.00 98.50 86 ILE A CA 1
ATOM 691 C C . ILE A 1 86 ? -3.993 7.391 13.129 1.00 98.50 86 ILE A C 1
ATOM 693 O O . ILE A 1 86 ? -4.664 8.240 12.532 1.00 98.50 86 ILE A O 1
ATOM 697 N N . ILE A 1 87 ? -4.150 6.082 12.912 1.00 98.44 87 ILE A N 1
ATOM 698 C CA . ILE A 1 87 ? -5.132 5.541 11.962 1.00 98.44 87 ILE A CA 1
ATOM 699 C C . ILE A 1 87 ? -6.557 5.822 12.457 1.00 98.44 87 ILE A C 1
ATOM 701 O O . ILE A 1 87 ? -7.398 6.285 11.681 1.00 98.44 87 ILE A O 1
ATOM 705 N N . GLU A 1 88 ? -6.828 5.604 13.744 1.00 98.00 88 GLU A N 1
ATOM 706 C CA . GLU A 1 88 ? -8.137 5.864 14.353 1.00 98.00 88 GLU A CA 1
ATOM 707 C C . GLU A 1 88 ? -8.513 7.354 14.321 1.00 98.00 88 GLU A C 1
ATOM 709 O O . GLU A 1 88 ? -9.649 7.718 14.003 1.00 98.00 88 GLU A O 1
ATOM 714 N N . GLU A 1 89 ? -7.571 8.248 14.626 1.00 98.00 89 GLU A N 1
ATOM 715 C CA . GLU A 1 89 ? -7.780 9.696 14.543 1.00 98.00 89 GLU A CA 1
ATOM 716 C C . GLU A 1 89 ? -8.055 10.162 13.116 1.00 98.00 89 GLU A C 1
ATOM 718 O O . GLU A 1 89 ? -8.897 11.041 12.896 1.00 98.00 89 GLU A O 1
ATOM 723 N N . PHE A 1 90 ? -7.358 9.580 12.144 1.00 97.94 90 PHE A N 1
ATOM 724 C CA . PHE A 1 90 ? -7.587 9.861 10.738 1.00 97.94 90 PHE A CA 1
ATOM 725 C C . PHE A 1 90 ? -8.973 9.382 10.292 1.00 97.94 90 PHE A C 1
ATOM 727 O O . PHE A 1 90 ? -9.690 10.122 9.615 1.00 97.94 90 PHE A O 1
ATOM 734 N N . GLN A 1 91 ? -9.390 8.186 10.717 1.00 96.25 91 GLN A N 1
ATOM 735 C CA . GLN A 1 91 ? -10.700 7.623 10.390 1.00 96.25 91 GLN A CA 1
ATOM 736 C C . GLN A 1 91 ? -11.853 8.516 10.866 1.00 96.25 91 GLN A C 1
ATOM 738 O O . GLN A 1 91 ? -12.822 8.695 10.136 1.00 96.25 91 GLN A O 1
ATOM 743 N N . LYS A 1 92 ? -11.733 9.158 12.036 1.00 96.38 92 LYS A N 1
ATOM 744 C CA . LYS A 1 92 ? -12.745 10.107 12.548 1.00 96.38 92 LYS A CA 1
ATOM 745 C C . LYS A 1 92 ? -12.964 11.322 11.636 1.00 96.38 92 LYS A C 1
ATOM 747 O O . LYS A 1 92 ? -14.009 11.961 11.719 1.00 96.38 92 LYS A O 1
ATOM 752 N N . LYS A 1 93 ? -11.977 11.667 10.804 1.00 94.88 93 LYS A N 1
ATOM 753 C CA . LYS A 1 93 ? -11.975 12.857 9.934 1.00 94.88 93 LYS A CA 1
ATOM 754 C C . LYS A 1 93 ? -12.167 12.517 8.453 1.00 94.88 93 LYS A C 1
ATOM 756 O O . LYS A 1 93 ? -12.304 13.429 7.642 1.00 94.88 93 LYS A O 1
ATOM 761 N N . SER A 1 94 ? -12.142 11.236 8.091 1.00 93.19 94 SER A N 1
ATOM 762 C CA . SER A 1 94 ? -12.103 10.765 6.707 1.00 93.19 94 SER A CA 1
ATOM 763 C C . SER A 1 94 ? -13.349 9.960 6.353 1.00 93.19 94 SER A C 1
ATOM 765 O O . SER A 1 94 ? -13.928 9.275 7.188 1.00 93.19 94 SER A O 1
ATOM 767 N N . THR A 1 95 ? -13.747 10.002 5.082 1.00 92.12 95 THR A N 1
ATOM 768 C CA . THR A 1 95 ? -14.809 9.142 4.533 1.00 92.12 95 THR A CA 1
ATOM 769 C C . THR A 1 95 ? -14.284 7.780 4.066 1.00 92.12 95 THR A C 1
ATOM 771 O O . THR A 1 95 ? -15.060 6.957 3.577 1.00 92.12 95 THR A O 1
ATOM 774 N N . LEU A 1 96 ? -12.974 7.528 4.188 1.00 94.62 96 LEU A N 1
ATOM 775 C CA . LEU A 1 96 ? -12.373 6.249 3.822 1.00 94.62 96 LEU A CA 1
ATOM 776 C C . LEU A 1 96 ? -12.815 5.130 4.769 1.00 94.62 96 LEU A C 1
ATOM 778 O O . LEU A 1 96 ? -12.780 5.264 5.993 1.00 94.62 96 LEU A O 1
ATOM 782 N N . LYS A 1 97 ? -13.158 3.978 4.189 1.00 94.44 97 LYS A N 1
ATOM 783 C CA . LYS A 1 97 ? -13.441 2.747 4.932 1.00 94.44 97 LYS A CA 1
ATOM 784 C C . LYS A 1 97 ? -12.128 2.087 5.348 1.00 94.44 97 LYS A C 1
ATOM 786 O O . LYS A 1 97 ? -11.593 1.256 4.617 1.00 94.44 97 LYS A O 1
ATOM 791 N N . LEU A 1 98 ? -11.615 2.491 6.506 1.00 98.00 98 LEU A N 1
ATOM 792 C CA . LEU A 1 98 ? -10.432 1.898 7.127 1.00 98.00 98 LEU A CA 1
ATOM 793 C C . LEU A 1 98 ? -10.855 0.818 8.128 1.00 98.00 98 LEU A C 1
ATOM 795 O O . LEU A 1 98 ? -11.820 0.990 8.874 1.00 98.00 98 LEU A O 1
ATOM 799 N N . THR A 1 99 ? -10.158 -0.309 8.143 1.00 98.38 99 THR A N 1
ATOM 800 C CA . THR A 1 99 ? -10.315 -1.355 9.160 1.00 98.38 99 THR A CA 1
ATOM 801 C C . THR A 1 99 ? -8.936 -1.759 9.646 1.00 98.38 99 THR A C 1
ATOM 803 O O . THR A 1 99 ? -8.082 -2.114 8.837 1.00 98.38 99 THR A O 1
ATOM 806 N N . ILE A 1 100 ? -8.730 -1.704 10.959 1.00 98.50 100 ILE A N 1
ATOM 807 C CA . ILE A 1 100 ? -7.507 -2.188 11.594 1.00 98.50 100 ILE A CA 1
ATOM 808 C C . ILE A 1 100 ? -7.742 -3.639 12.007 1.00 98.50 100 ILE A C 1
ATOM 810 O O . ILE A 1 100 ? -8.728 -3.949 12.676 1.00 98.50 100 ILE A O 1
ATOM 814 N N . LEU A 1 101 ? -6.849 -4.528 11.593 1.00 98.38 101 LEU A N 1
ATOM 815 C CA . LEU A 1 101 ? -6.831 -5.929 11.990 1.00 98.38 101 LEU A CA 1
ATOM 816 C C . LEU A 1 101 ? -5.554 -6.193 12.773 1.00 98.38 101 LEU A C 1
ATOM 818 O O . LEU A 1 101 ? -4.482 -5.756 12.366 1.00 98.38 101 LEU A O 1
ATOM 822 N N . LYS A 1 102 ? -5.640 -6.970 13.849 1.00 98.19 102 LYS A N 1
ATOM 823 C CA . LYS A 1 102 ? -4.435 -7.502 14.485 1.00 98.19 102 LYS A CA 1
ATOM 824 C C . LYS A 1 102 ? -3.866 -8.640 13.636 1.00 98.19 102 LYS A C 1
ATOM 826 O O . LYS A 1 102 ? -4.631 -9.448 13.108 1.00 98.19 102 LYS A O 1
ATOM 831 N N . ASN A 1 103 ? -2.547 -8.714 13.487 1.00 97.31 103 ASN A N 1
ATOM 832 C CA . ASN A 1 103 ? -1.914 -9.805 12.759 1.00 97.31 103 ASN A CA 1
ATOM 833 C C . ASN A 1 103 ? -2.072 -11.145 13.497 1.00 97.31 103 ASN A C 1
ATOM 835 O O . ASN A 1 103 ? -1.905 -11.238 14.713 1.00 97.31 103 ASN A O 1
ATOM 839 N N . GLU A 1 104 ? -2.327 -12.208 12.738 1.00 95.94 104 GLU A N 1
ATOM 840 C CA . GLU A 1 104 ? -2.314 -13.582 13.229 1.00 95.94 104 GLU A CA 1
ATOM 841 C C . GLU A 1 104 ? -0.969 -14.229 12.889 1.00 95.94 104 GLU A C 1
ATOM 843 O O . GLU A 1 104 ? -0.830 -14.890 11.858 1.00 95.94 104 GLU A O 1
ATOM 848 N N . ARG A 1 105 ? 0.034 -14.057 13.757 1.00 93.62 105 ARG A N 1
ATOM 849 C CA . ARG A 1 105 ? 1.354 -14.676 13.565 1.00 93.62 105 ARG A CA 1
ATOM 850 C C . ARG A 1 105 ? 1.250 -16.201 13.632 1.00 93.62 105 ARG A C 1
ATOM 852 O O . ARG A 1 105 ? 1.045 -16.778 14.698 1.00 93.62 105 ARG A O 1
ATOM 859 N N . ARG A 1 106 ? 1.399 -16.854 12.481 1.00 94.06 106 ARG A N 1
ATOM 860 C CA . ARG A 1 106 ? 1.341 -18.316 12.302 1.00 94.06 106 ARG A CA 1
ATOM 861 C C . ARG A 1 106 ? 2.673 -18.888 11.822 1.00 94.06 106 ARG A C 1
ATOM 863 O O . ARG A 1 106 ? 2.901 -20.089 11.949 1.00 94.06 106 ARG A O 1
ATOM 870 N N . THR A 1 107 ? 3.545 -18.054 11.263 1.00 95.38 107 THR A N 1
ATOM 871 C CA . THR A 1 107 ? 4.826 -18.438 10.674 1.00 95.38 107 THR A CA 1
ATOM 872 C C . THR A 1 107 ? 5.952 -17.505 11.128 1.00 95.38 107 THR A C 1
ATOM 874 O O . THR A 1 107 ? 5.741 -16.513 11.820 1.00 95.38 107 THR A O 1
ATOM 877 N N . GLN A 1 108 ? 7.182 -17.803 10.699 1.00 94.25 108 GLN A N 1
ATOM 878 C CA . GLN A 1 108 ? 8.339 -16.910 10.854 1.00 94.25 108 GLN A CA 1
ATOM 879 C C . GLN A 1 108 ? 8.369 -15.799 9.783 1.00 94.25 108 GLN A C 1
ATOM 881 O O . GLN A 1 108 ? 9.416 -15.224 9.496 1.00 94.25 108 GLN A O 1
ATOM 886 N N . SER A 1 109 ? 7.243 -15.520 9.121 1.00 95.94 109 SER A N 1
ATOM 887 C CA . SER A 1 109 ? 7.114 -14.486 8.089 1.00 95.94 109 SER A CA 1
ATOM 888 C C . SER A 1 109 ? 5.940 -13.550 8.405 1.00 95.94 109 SER A C 1
ATOM 890 O O . SER A 1 109 ? 4.913 -13.619 7.725 1.00 95.94 109 SER A O 1
ATOM 892 N N . PRO A 1 110 ? 6.086 -12.631 9.381 1.00 94.81 110 PRO A N 1
ATOM 893 C CA . PRO A 1 110 ? 4.969 -11.831 9.893 1.00 94.81 110 PRO A CA 1
ATOM 894 C C . PRO A 1 110 ? 4.228 -11.023 8.820 1.00 94.81 110 PRO A C 1
ATOM 896 O O . PRO A 1 110 ? 3.002 -10.998 8.807 1.00 94.81 110 PRO A O 1
ATOM 899 N N . LYS A 1 111 ? 4.949 -10.447 7.844 1.00 95.75 111 LYS A N 1
ATOM 900 C CA . LYS A 1 111 ? 4.339 -9.728 6.708 1.00 95.75 111 LYS A CA 1
ATOM 901 C C . LYS A 1 111 ? 3.470 -10.639 5.830 1.00 95.75 111 LYS A C 1
ATOM 903 O O . LYS A 1 111 ? 2.407 -10.226 5.378 1.00 95.75 111 LYS A O 1
ATOM 908 N N . LYS A 1 112 ? 3.895 -11.886 5.594 1.00 97.06 112 LYS A N 1
ATOM 909 C CA . LYS A 1 112 ? 3.112 -12.858 4.808 1.00 97.06 112 LYS A CA 1
ATOM 910 C C . LYS A 1 112 ? 1.873 -13.310 5.571 1.00 97.06 112 LYS A C 1
ATOM 912 O O . LYS A 1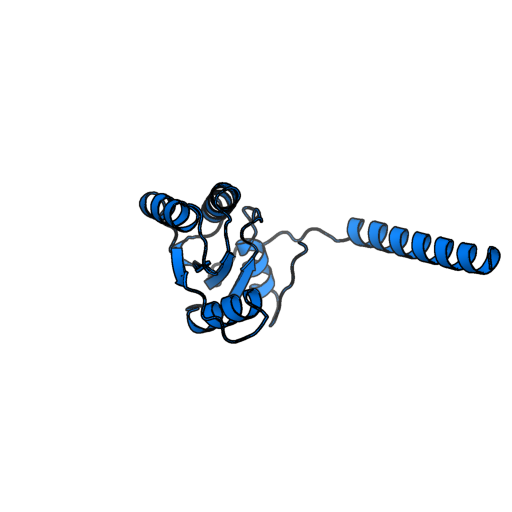 112 ? 0.814 -13.456 4.964 1.00 97.06 112 LYS A O 1
ATOM 917 N N . ASP A 1 113 ? 1.999 -13.490 6.882 1.00 97.94 113 ASP A N 1
ATOM 918 C CA . ASP A 1 113 ? 0.866 -13.795 7.754 1.00 97.94 113 ASP A CA 1
ATOM 919 C C . ASP A 1 113 ? -0.155 -12.652 7.736 1.00 97.94 113 ASP A C 1
ATOM 921 O O . ASP A 1 113 ? -1.341 -12.907 7.535 1.00 97.94 113 ASP A O 1
ATOM 925 N N . ALA A 1 114 ? 0.313 -11.401 7.801 1.00 98.06 114 ALA A N 1
ATOM 926 C CA . ALA A 1 114 ? -0.532 -10.213 7.743 1.00 98.06 114 ALA A CA 1
ATOM 927 C C . ALA A 1 114 ? -1.298 -10.110 6.421 1.00 98.06 114 ALA A C 1
ATOM 929 O O . ALA A 1 114 ? -2.512 -9.911 6.420 1.00 98.06 114 ALA A O 1
ATOM 930 N N . ILE A 1 115 ? -0.615 -10.316 5.290 1.00 97.88 115 ILE A N 1
ATOM 931 C CA . ILE A 1 115 ? -1.258 -10.350 3.969 1.00 97.88 115 ILE A CA 1
ATOM 932 C C . ILE A 1 115 ? -2.269 -11.499 3.901 1.00 97.88 115 ILE A C 1
ATOM 934 O O . ILE A 1 115 ? -3.401 -11.289 3.482 1.00 97.88 115 ILE A O 1
ATOM 938 N N . THR A 1 116 ? -1.907 -12.698 4.363 1.00 98.06 116 THR A N 1
ATOM 939 C CA . THR A 1 116 ? -2.809 -13.864 4.368 1.00 98.06 116 THR A CA 1
ATOM 940 C C . THR A 1 116 ? -4.056 -13.605 5.213 1.00 98.06 116 THR A C 1
ATOM 942 O O . THR A 1 116 ? -5.165 -13.967 4.820 1.00 98.06 116 THR A O 1
ATOM 945 N N . HIS A 1 117 ? -3.887 -12.967 6.370 1.00 98.19 117 HIS A N 1
ATOM 946 C CA . HIS A 1 117 ? -4.979 -12.576 7.248 1.00 98.19 117 HIS A CA 1
ATOM 947 C C . HIS A 1 117 ? -5.875 -11.517 6.591 1.00 98.19 117 HIS A C 1
ATOM 949 O O . HIS A 1 117 ? -7.096 -11.672 6.587 1.00 98.19 117 HIS A O 1
ATOM 955 N N . GLY A 1 118 ? -5.278 -10.505 5.957 1.00 98.19 118 GLY A N 1
ATOM 956 C CA . GLY A 1 118 ? -5.988 -9.475 5.200 1.00 98.19 118 GLY A CA 1
ATOM 957 C C . GLY A 1 118 ? -6.786 -10.039 4.022 1.00 98.19 118 GLY A C 1
ATOM 958 O O . GLY A 1 118 ? -7.954 -9.701 3.867 1.00 98.19 118 GLY A O 1
ATOM 959 N N . VAL A 1 119 ? -6.213 -10.967 3.246 1.00 98.12 119 VAL A N 1
ATOM 960 C CA . VAL A 1 119 ? -6.897 -11.634 2.120 1.00 98.12 119 VAL A CA 1
ATOM 961 C C . VAL A 1 119 ? -8.170 -12.349 2.580 1.00 98.12 119 VAL A C 1
ATOM 963 O O . VAL A 1 119 ? -9.189 -12.269 1.905 1.00 98.12 119 VAL A O 1
ATOM 966 N N . ARG A 1 120 ? -8.154 -13.007 3.747 1.00 97.62 120 ARG A N 1
ATOM 967 C CA . ARG A 1 120 ? -9.346 -13.682 4.302 1.00 97.62 120 ARG A CA 1
ATOM 968 C C . ARG A 1 120 ? -10.466 -12.718 4.704 1.00 97.62 120 ARG A C 1
ATOM 970 O O . ARG A 1 120 ? -11.612 -13.144 4.788 1.00 97.62 120 ARG A O 1
ATOM 977 N N . HIS A 1 121 ? -10.132 -11.457 4.971 1.00 97.94 121 HIS A N 1
ATOM 978 C CA . HIS A 1 121 ? -11.073 -10.410 5.374 1.00 97.94 121 HIS A CA 1
ATOM 979 C C . HIS A 1 121 ? -11.448 -9.463 4.226 1.00 97.94 121 HIS A C 1
ATOM 981 O O . HIS A 1 121 ? -12.294 -8.586 4.411 1.00 97.94 121 HIS A O 1
ATOM 987 N N . ALA A 1 122 ? -10.830 -9.620 3.053 1.00 98.00 122 ALA A N 1
ATOM 988 C CA . ALA A 1 122 ? -11.106 -8.797 1.888 1.00 98.00 122 ALA A CA 1
ATOM 989 C C . ALA A 1 122 ? -12.525 -9.050 1.362 1.00 98.00 122 ALA A C 1
ATOM 991 O O . ALA A 1 122 ? -12.951 -10.196 1.225 1.00 98.00 122 ALA A O 1
ATOM 992 N N . LYS A 1 123 ? -13.260 -7.977 1.044 1.00 97.19 123 LYS A N 1
ATOM 993 C CA . LYS A 1 123 ? -14.628 -8.069 0.505 1.00 97.19 123 LYS A CA 1
ATOM 994 C C . LYS A 1 123 ? -14.690 -7.953 -1.011 1.00 97.19 123 LYS A C 1
ATOM 996 O O . LYS A 1 123 ? -15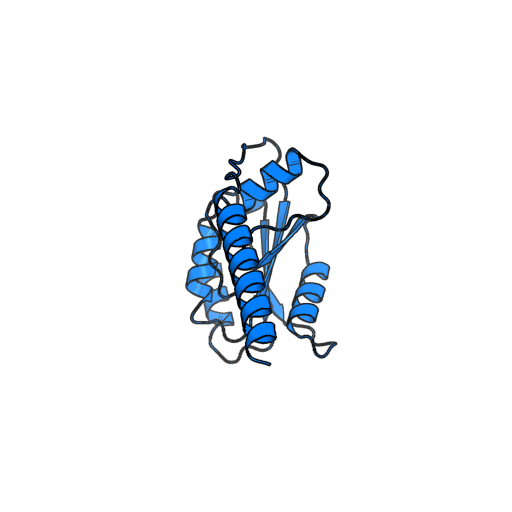.746 -8.200 -1.586 1.00 97.19 123 LYS A O 1
ATOM 1001 N N . ASN A 1 124 ? -13.599 -7.540 -1.651 1.00 97.25 124 ASN A N 1
ATOM 1002 C CA . ASN A 1 124 ? -13.539 -7.327 -3.092 1.00 97.25 124 ASN A CA 1
ATOM 1003 C C . ASN A 1 124 ? -12.609 -8.344 -3.761 1.00 97.25 124 ASN A C 1
ATOM 1005 O O . ASN A 1 124 ? -11.668 -8.842 -3.150 1.00 97.25 124 ASN A O 1
ATOM 1009 N N . ASN A 1 125 ? -12.861 -8.609 -5.045 1.00 93.56 125 ASN A N 1
ATOM 1010 C CA . ASN A 1 125 ? -12.111 -9.604 -5.818 1.00 93.56 125 ASN A CA 1
ATOM 1011 C C . ASN A 1 125 ? -10.685 -9.152 -6.151 1.00 93.56 125 ASN A C 1
ATOM 1013 O O . ASN A 1 125 ? -9.788 -9.984 -6.260 1.00 93.56 125 ASN A O 1
ATOM 1017 N N . TRP A 1 126 ? -10.474 -7.843 -6.314 1.00 97.50 126 TRP A N 1
ATOM 1018 C CA . TRP A 1 126 ? -9.151 -7.290 -6.563 1.00 97.50 126 TRP A CA 1
ATOM 1019 C C . TRP A 1 126 ? -8.507 -6.839 -5.263 1.00 97.50 126 TRP A C 1
ATOM 1021 O O . TRP A 1 126 ? -8.997 -5.937 -4.579 1.00 97.50 126 TRP A O 1
ATOM 1031 N N . ILE A 1 127 ? -7.388 -7.479 -4.945 1.00 97.94 127 ILE A N 1
ATOM 1032 C CA . ILE A 1 127 ? -6.603 -7.218 -3.746 1.00 97.94 127 ILE A CA 1
ATOM 1033 C C . ILE A 1 127 ? -5.320 -6.513 -4.163 1.00 97.94 127 ILE A C 1
ATOM 1035 O O . ILE A 1 127 ? -4.556 -7.035 -4.974 1.00 97.94 127 ILE A O 1
ATOM 1039 N N . LEU A 1 128 ? -5.085 -5.329 -3.606 1.00 97.38 128 LEU A N 1
ATOM 1040 C CA . LEU A 1 128 ? -3.853 -4.572 -3.800 1.00 97.38 128 LEU A CA 1
ATOM 1041 C C . LEU A 1 128 ? -3.063 -4.592 -2.501 1.00 97.38 128 LEU A C 1
ATOM 1043 O O . LEU A 1 128 ? -3.636 -4.469 -1.424 1.00 97.38 128 LEU A O 1
ATOM 1047 N N . THR A 1 129 ? -1.746 -4.703 -2.592 1.00 97.00 129 THR A N 1
ATOM 1048 C CA . THR A 1 129 ? -0.855 -4.623 -1.432 1.00 97.00 129 THR A CA 1
ATOM 1049 C C . THR A 1 129 ? 0.071 -3.429 -1.587 1.00 97.00 129 THR A C 1
ATOM 1051 O O . THR A 1 129 ? 0.627 -3.232 -2.666 1.00 97.00 129 THR A O 1
ATOM 1054 N N . THR A 1 130 ? 0.268 -2.662 -0.521 1.00 96.50 130 THR A N 1
ATOM 1055 C CA . THR A 1 130 ? 1.301 -1.619 -0.449 1.00 96.50 130 THR A CA 1
ATOM 1056 C C . THR A 1 130 ? 1.891 -1.581 0.953 1.00 96.50 130 THR A C 1
ATOM 1058 O O . THR A 1 130 ? 1.241 -1.998 1.913 1.00 96.50 130 THR A O 1
ATOM 1061 N N . ASP A 1 131 ? 3.115 -1.078 1.068 1.00 96.56 131 ASP A N 1
ATOM 1062 C CA . ASP A 1 131 ? 3.790 -0.944 2.354 1.00 96.56 131 ASP A CA 1
ATOM 1063 C C . ASP A 1 131 ? 3.338 0.328 3.083 1.00 96.56 131 ASP A C 1
ATOM 1065 O O . ASP A 1 131 ? 2.836 1.280 2.475 1.00 96.56 131 ASP A O 1
ATOM 1069 N N . ALA A 1 132 ? 3.486 0.321 4.407 1.00 97.69 132 ALA A N 1
ATOM 1070 C CA . ALA A 1 132 ? 3.070 1.412 5.285 1.00 97.69 132 ALA A CA 1
ATOM 1071 C C . ALA A 1 132 ? 3.947 2.678 5.164 1.00 97.69 132 ALA A C 1
ATOM 1073 O O . ALA A 1 132 ? 3.541 3.759 5.595 1.00 97.69 132 ALA A O 1
ATOM 1074 N N . ASP A 1 133 ? 5.122 2.547 4.545 1.00 97.00 133 ASP A N 1
ATOM 1075 C CA . ASP A 1 133 ? 6.094 3.608 4.278 1.00 97.00 133 ASP A CA 1
ATOM 1076 C C . ASP A 1 133 ? 5.993 4.206 2.864 1.00 97.00 133 ASP A C 1
ATOM 1078 O O . ASP A 1 133 ? 6.751 5.111 2.504 1.00 97.00 133 ASP A O 1
ATOM 1082 N N . CYS A 1 134 ? 5.020 3.754 2.072 1.00 96.31 134 CYS A N 1
ATOM 1083 C CA . CYS A 1 134 ? 4.811 4.207 0.703 1.00 96.31 134 CYS A CA 1
ATOM 1084 C C . CYS A 1 134 ? 3.886 5.434 0.607 1.00 96.31 134 CYS A C 1
ATOM 1086 O O . CYS A 1 134 ? 3.090 5.745 1.494 1.00 96.31 134 CYS A O 1
ATOM 1088 N N . ILE A 1 135 ? 3.961 6.126 -0.532 1.00 96.88 135 ILE A N 1
ATOM 1089 C CA . ILE A 1 135 ? 3.012 7.166 -0.947 1.00 96.88 135 ILE A CA 1
ATOM 1090 C C . ILE A 1 135 ? 2.436 6.720 -2.284 1.00 96.88 135 ILE A C 1
ATOM 1092 O O . ILE A 1 135 ? 3.190 6.501 -3.233 1.00 96.88 135 ILE A O 1
ATOM 1096 N N . VAL A 1 136 ? 1.113 6.595 -2.374 1.00 96.25 136 VAL A N 1
ATOM 1097 C CA . VAL A 1 136 ? 0.471 6.163 -3.621 1.00 96.25 136 VAL A CA 1
ATOM 1098 C C . VAL A 1 136 ? 0.141 7.365 -4.518 1.00 96.25 136 VAL A C 1
ATOM 1100 O O . VAL A 1 136 ? -0.310 8.397 -4.014 1.00 96.25 136 VAL A O 1
ATOM 1103 N N . PRO A 1 137 ? 0.349 7.275 -5.845 1.00 95.19 137 PRO A N 1
ATOM 1104 C CA . PRO A 1 137 ? -0.061 8.326 -6.776 1.00 95.19 137 PRO A CA 1
ATOM 1105 C C . PRO A 1 137 ? -1.584 8.511 -6.816 1.00 95.19 137 PRO A C 1
ATOM 1107 O O . PRO A 1 137 ? -2.332 7.544 -6.707 1.00 95.19 137 PRO A O 1
ATOM 1110 N N . GLU A 1 138 ? -2.070 9.722 -7.094 1.00 96.12 138 GLU A N 1
ATOM 1111 C CA . GLU A 1 138 ? -3.519 10.010 -7.133 1.00 96.12 138 GLU A CA 1
ATOM 1112 C C . GLU A 1 138 ? -4.285 9.123 -8.132 1.00 96.12 138 GLU A C 1
ATOM 1114 O O . GLU A 1 138 ? -5.410 8.708 -7.870 1.00 96.12 138 GLU A O 1
ATOM 1119 N N . LYS A 1 139 ? -3.664 8.775 -9.267 1.00 94.75 139 LYS A N 1
ATOM 1120 C CA . LYS A 1 139 ? -4.264 7.925 -10.312 1.00 94.75 139 LYS A CA 1
ATOM 1121 C C . LYS A 1 139 ? -4.044 6.423 -10.100 1.00 94.75 139 LYS A C 1
ATOM 1123 O O . LYS A 1 139 ? -4.335 5.643 -10.998 1.00 94.75 139 LYS A O 1
ATOM 1128 N N . TRP A 1 140 ? -3.529 5.995 -8.947 1.00 95.38 140 TRP A N 1
ATOM 1129 C CA . TRP A 1 140 ? -3.089 4.613 -8.725 1.00 95.38 140 TRP A CA 1
ATOM 1130 C C . TRP A 1 140 ? -4.186 3.573 -8.990 1.00 95.38 140 TRP A C 1
ATOM 1132 O O . TRP A 1 140 ? -4.009 2.701 -9.839 1.00 95.38 140 TRP A O 1
ATOM 1142 N N . LEU A 1 141 ? -5.348 3.703 -8.340 1.00 95.50 141 LEU A N 1
ATOM 1143 C CA . LEU A 1 141 ? -6.475 2.785 -8.561 1.00 95.50 141 LEU A CA 1
ATOM 1144 C C . LEU A 1 141 ? -7.086 2.926 -9.958 1.00 95.50 141 LEU A C 1
ATOM 1146 O O . LEU A 1 141 ? -7.531 1.934 -10.527 1.00 95.50 141 LEU A O 1
ATOM 1150 N N . LEU A 1 142 ? -7.067 4.133 -10.529 1.00 94.94 142 LEU A N 1
ATOM 1151 C CA . LEU A 1 142 ? -7.565 4.383 -11.880 1.00 94.94 142 LEU A CA 1
ATOM 1152 C C . LEU A 1 142 ? -6.721 3.640 -12.932 1.00 94.94 142 LEU A C 1
ATOM 1154 O O . LEU A 1 142 ? -7.277 3.050 -13.855 1.00 94.94 142 LEU A O 1
ATOM 1158 N N . CYS A 1 143 ? -5.395 3.591 -12.755 1.00 94.19 143 CYS A N 1
ATOM 1159 C CA . CYS A 1 143 ? -4.488 2.801 -13.591 1.00 94.19 143 CYS A CA 1
ATOM 1160 C C . CYS A 1 143 ? -4.807 1.309 -13.543 1.00 94.19 143 CYS A C 1
ATOM 1162 O O . CYS A 1 143 ? -4.948 0.691 -14.597 1.00 94.19 143 CYS A O 1
ATOM 1164 N N . TYR A 1 144 ? -4.969 0.738 -12.345 1.00 94.69 144 TYR A N 1
ATOM 1165 C CA . TYR A 1 144 ? -5.358 -0.668 -12.228 1.00 94.69 144 TYR A CA 1
ATOM 1166 C C . TYR A 1 144 ? -6.733 -0.924 -12.830 1.00 94.69 144 TYR A C 1
ATOM 1168 O O . TYR A 1 144 ? -6.872 -1.854 -13.614 1.00 94.69 144 TYR A O 1
ATOM 1176 N N . ASN A 1 145 ? -7.724 -0.086 -12.519 1.00 94.81 145 ASN A N 1
ATOM 1177 C CA . ASN A 1 145 ? -9.066 -0.204 -13.075 1.00 94.81 145 ASN A CA 1
ATOM 1178 C C . ASN A 1 145 ? -9.029 -0.241 -14.606 1.00 94.81 145 ASN A C 1
ATOM 1180 O O . ASN A 1 145 ? -9.512 -1.197 -15.196 1.00 94.81 145 ASN A O 1
ATOM 1184 N N . SER A 1 146 ? -8.403 0.750 -15.241 1.00 94.06 146 SER A N 1
ATOM 1185 C CA . SER A 1 146 ? -8.344 0.819 -16.702 1.00 94.06 146 SER A CA 1
ATOM 1186 C C . SER A 1 146 ? -7.605 -0.375 -17.311 1.00 94.06 146 SER A C 1
ATOM 1188 O O . SER A 1 146 ? -8.063 -0.958 -18.292 1.00 94.06 146 SER A O 1
ATOM 1190 N N . PHE A 1 147 ? -6.508 -0.819 -16.690 1.00 93.62 147 PHE A N 1
ATOM 1191 C CA . PHE A 1 147 ? -5.776 -1.986 -17.176 1.00 93.62 147 PHE A CA 1
ATOM 1192 C C . PHE A 1 147 ? -6.598 -3.280 -17.079 1.00 93.62 147 PHE A C 1
ATOM 1194 O O . PHE A 1 147 ? -6.602 -4.056 -18.031 1.00 93.62 147 PHE A O 1
ATOM 1201 N N . ILE A 1 148 ? -7.308 -3.490 -15.964 1.00 93.62 148 ILE A N 1
ATOM 1202 C CA . ILE A 1 148 ? -8.191 -4.647 -15.729 1.00 93.62 148 ILE A CA 1
ATOM 1203 C C . ILE A 1 148 ? -9.358 -4.658 -16.717 1.00 93.62 148 ILE A C 1
ATOM 1205 O O . ILE A 1 148 ? -9.737 -5.712 -17.208 1.00 93.62 148 ILE A O 1
ATOM 1209 N N . GLN A 1 149 ? -9.937 -3.496 -17.017 1.00 91.75 149 GLN A N 1
ATOM 1210 C CA . GLN A 1 149 ? -11.060 -3.402 -17.953 1.00 91.75 149 GLN A CA 1
ATOM 1211 C C . GLN A 1 149 ? -10.623 -3.663 -19.402 1.00 91.75 149 GLN A C 1
ATOM 1213 O O . GLN A 1 149 ? -11.389 -4.208 -20.192 1.00 91.75 149 GLN A O 1
ATOM 1218 N N . ALA A 1 150 ? -9.385 -3.308 -19.754 1.00 91.56 150 ALA A N 1
ATOM 1219 C CA . ALA A 1 150 ? -8.840 -3.516 -21.094 1.00 91.56 150 ALA A CA 1
ATOM 1220 C C . ALA A 1 150 ? -8.230 -4.915 -21.319 1.00 91.56 150 ALA A C 1
ATOM 1222 O O . ALA A 1 150 ? -8.010 -5.301 -22.468 1.00 91.56 150 ALA A O 1
ATOM 1223 N N . HIS A 1 151 ? -7.928 -5.669 -20.257 1.00 90.31 151 HIS A N 1
ATOM 1224 C CA . HIS A 1 151 ? -7.197 -6.935 -20.351 1.00 90.31 151 HIS A CA 1
ATOM 1225 C C . HIS A 1 151 ? -7.748 -7.987 -19.389 1.00 90.31 151 HIS A C 1
ATOM 1227 O O . HIS A 1 151 ? -8.012 -7.706 -18.224 1.00 90.31 151 HIS A O 1
ATOM 1233 N N . GLU A 1 152 ? -7.778 -9.248 -19.819 1.00 88.44 152 GLU A N 1
ATOM 1234 C CA . GLU A 1 152 ? -8.053 -10.388 -18.937 1.00 88.44 152 GLU A CA 1
ATOM 1235 C C . GLU A 1 152 ? -6.827 -10.714 -18.061 1.00 88.44 152 GLU A C 1
ATOM 1237 O O . GLU A 1 152 ? -6.120 -11.702 -18.260 1.00 88.44 152 GLU A O 1
ATOM 1242 N N . ALA A 1 153 ? -6.528 -9.840 -17.099 1.00 90.19 153 ALA A N 1
ATOM 1243 C CA . ALA A 1 153 ? -5.423 -10.014 -16.164 1.00 90.19 153 ALA A CA 1
ATOM 1244 C C . ALA A 1 153 ? -5.870 -10.763 -14.898 1.00 90.19 153 ALA A C 1
ATOM 1246 O O . ALA A 1 153 ? -6.920 -10.476 -14.329 1.00 90.19 153 ALA A O 1
ATOM 1247 N N . ASN A 1 154 ? -5.032 -11.680 -14.399 1.00 92.00 154 ASN A N 1
ATOM 1248 C CA . ASN A 1 154 ? -5.215 -12.297 -13.075 1.00 92.00 154 ASN A CA 1
ATOM 1249 C C . ASN A 1 154 ? -4.308 -11.683 -12.000 1.00 92.00 154 ASN A C 1
ATOM 1251 O O . ASN A 1 154 ? -4.618 -11.753 -10.815 1.00 92.00 154 ASN A O 1
ATOM 1255 N N . VAL A 1 155 ? -3.174 -11.110 -12.409 1.00 94.62 155 VAL A N 1
ATOM 1256 C CA . VAL A 1 155 ? -2.189 -10.462 -11.538 1.00 94.62 155 VAL A CA 1
ATOM 1257 C C . VAL A 1 155 ? -1.610 -9.274 -12.292 1.00 94.62 155 VAL A C 1
ATOM 1259 O O . VAL A 1 155 ? -1.285 -9.388 -13.473 1.00 94.62 155 VAL A O 1
ATOM 1262 N N . ILE A 1 156 ? -1.468 -8.143 -11.606 1.00 93.75 156 ILE A N 1
ATOM 1263 C CA . ILE A 1 156 ? -0.850 -6.933 -12.147 1.00 93.75 156 ILE A CA 1
ATOM 1264 C C . ILE A 1 156 ? 0.219 -6.488 -11.156 1.00 93.75 156 ILE A C 1
ATOM 1266 O O . ILE A 1 156 ? -0.054 -6.352 -9.966 1.00 93.75 156 ILE A O 1
ATOM 1270 N N . CYS A 1 157 ? 1.426 -6.249 -11.658 1.00 88.88 157 CYS A N 1
ATOM 1271 C CA . CYS A 1 157 ? 2.532 -5.713 -10.875 1.00 88.88 157 CYS A CA 1
ATOM 1272 C C . CYS A 1 157 ? 2.899 -4.336 -11.432 1.00 88.88 157 CYS A C 1
ATOM 1274 O O . CYS A 1 157 ? 3.257 -4.222 -12.604 1.00 88.88 157 CYS A O 1
ATOM 1276 N N . GLY A 1 158 ? 2.797 -3.301 -10.600 1.00 78.69 158 GLY A N 1
ATOM 1277 C CA . GLY A 1 158 ? 3.300 -1.968 -10.924 1.00 78.69 158 GLY A CA 1
ATOM 1278 C C . GLY A 1 158 ? 4.801 -1.844 -10.661 1.00 78.69 158 GLY A C 1
ATOM 1279 O O . GLY A 1 158 ? 5.379 -2.643 -9.923 1.00 78.69 158 GLY A O 1
ATOM 1280 N N . ALA A 1 159 ? 5.425 -0.821 -11.246 1.00 71.50 159 ALA A N 1
ATOM 1281 C CA . ALA A 1 159 ? 6.728 -0.365 -10.775 1.00 71.50 159 ALA A CA 1
ATOM 1282 C C . ALA A 1 159 ? 6.572 0.214 -9.357 1.00 71.50 159 ALA A C 1
ATOM 1284 O O . ALA A 1 159 ? 5.602 0.934 -9.100 1.00 71.50 159 ALA A O 1
ATOM 1285 N N . VAL A 1 160 ? 7.498 -0.137 -8.462 1.00 56.41 160 VAL A N 1
ATOM 1286 C CA . VAL A 1 160 ? 7.571 0.331 -7.067 1.00 56.41 160 VAL A CA 1
ATOM 1287 C C . VAL A 1 160 ? 8.780 1.238 -6.925 1.00 56.41 160 VAL A C 1
ATOM 1289 O O . VAL A 1 160 ? 9.842 0.850 -7.468 1.00 56.41 160 VAL A O 1
#

Radius of gyration: 19.54 Å; Cα contacts (8 Å, |Δi|>4): 212; chains: 1; bounding box: 61×31×43 Å

pLDDT: mean 95.1, std 5.4, range [56.41, 98.81]

Mean predicted aligned error: 4.28 Å